Protein AF-A0A6N3A6B1-F1 (afdb_monomer)

Secondary structure (DSSP, 8-state):
------TTGGGTT---TT--TTPPP-PPPHHHHHHHT--TTS-EEEEEETTEEEEEE---------HHHHHHHHHTT--HHHHHHHHHHHT-S---

Mean predicted aligned error: 14.99 Å

Radius of gyration: 21.08 Å; Cα contacts (8 Å, |Δi|>4): 59; chains: 1; bounding box: 31×36×73 Å

Foldseek 3Di:
DDPDPDPVVVVPPPPPPDDDVPDDDDDDDPVVCVVLVHDPPFDWDWDDDPNDIDIDGDPPQPFDDPVVVVVVCVVVVHHVVNVVVVCVVVVVGDGD

Nearest PDB structures (foldseek):
  1mvf-assembly2_D  TM=6.697E-01  e=2.156E-01  Escherichia coli
  1ub4-assembly1_C-2  TM=5.886E-01  e=1.555E-01  Escherichia coli
  1yfb-assembly1_A  TM=5.785E-01  e=2.156E-01  Bacillus subtilis
  2mru-assembly1_B  TM=6.377E-01  e=3.881E-01  Escherichia coli K-12
  2mrn-assembly1_B  TM=4.656E-01  e=3.405E-01  Escherichia coli K-12

Organism: NCBI:txid154046

Structure (mmCIF, N/CA/C/O backbone):
data_AF-A0A6N3A6B1-F1
#
_entry.id   AF-A0A6N3A6B1-F1
#
loop_
_atom_site.group_PDB
_atom_site.id
_atom_site.type_symbol
_atom_site.label_atom_id
_atom_site.label_alt_id
_atom_site.label_comp_id
_atom_site.label_asym_id
_atom_site.label_entity_id
_atom_site.label_seq_id
_atom_site.pdbx_PDB_ins_code
_atom_site.Cartn_x
_atom_site.Cartn_y
_atom_site.Cartn_z
_atom_site.occupancy
_atom_site.B_iso_or_equiv
_atom_site.auth_seq_id
_atom_site.auth_comp_id
_atom_site.auth_asym_id
_atom_site.auth_atom_id
_atom_site.pdbx_PDB_model_num
ATOM 1 N N . MET A 1 1 ? -4.708 -23.321 49.350 1.00 39.12 1 MET A N 1
ATOM 2 C CA . MET A 1 1 ? -3.896 -22.188 48.863 1.00 39.12 1 MET A CA 1
ATOM 3 C C . MET A 1 1 ? -4.454 -21.792 47.505 1.00 39.12 1 MET A C 1
ATOM 5 O O . MET A 1 1 ? -4.176 -22.476 46.535 1.00 39.12 1 MET A O 1
ATOM 9 N N . ASN A 1 2 ? -5.331 -20.785 47.455 1.00 41.78 2 ASN A N 1
ATOM 10 C CA . ASN A 1 2 ? -5.876 -20.269 46.195 1.00 41.78 2 ASN A CA 1
ATOM 11 C C . ASN A 1 2 ? -5.004 -19.093 45.750 1.00 41.78 2 ASN A C 1
ATOM 13 O O . ASN A 1 2 ? -5.227 -17.963 46.180 1.00 41.78 2 ASN A O 1
ATOM 17 N N . GLY A 1 3 ? -3.988 -19.385 44.937 1.00 48.88 3 GLY A N 1
ATOM 18 C CA . GLY A 1 3 ? -3.233 -18.374 44.204 1.00 48.88 3 GLY A CA 1
ATOM 19 C C . GLY A 1 3 ? -4.078 -17.910 43.028 1.00 48.88 3 GLY A C 1
ATOM 20 O O . GLY A 1 3 ? -4.204 -18.608 42.027 1.00 48.88 3 GLY A O 1
ATOM 21 N N . LYS A 1 4 ? -4.745 -16.775 43.200 1.00 51.78 4 LYS A N 1
ATOM 22 C CA . LYS A 1 4 ? -5.475 -16.090 42.138 1.00 51.78 4 LYS A CA 1
ATOM 23 C C . LYS A 1 4 ? -4.405 -15.524 41.197 1.00 51.78 4 LYS A C 1
ATOM 25 O O . LYS A 1 4 ? -3.678 -14.643 41.627 1.00 51.78 4 LYS A O 1
ATOM 30 N N . MET A 1 5 ? -4.26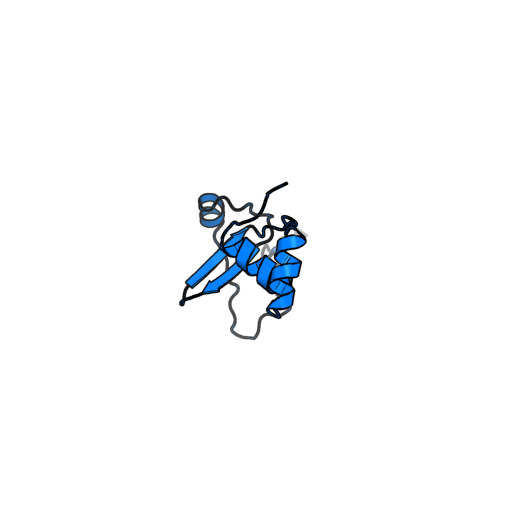0 -16.073 39.989 1.00 60.97 5 MET A N 1
ATOM 31 C CA . MET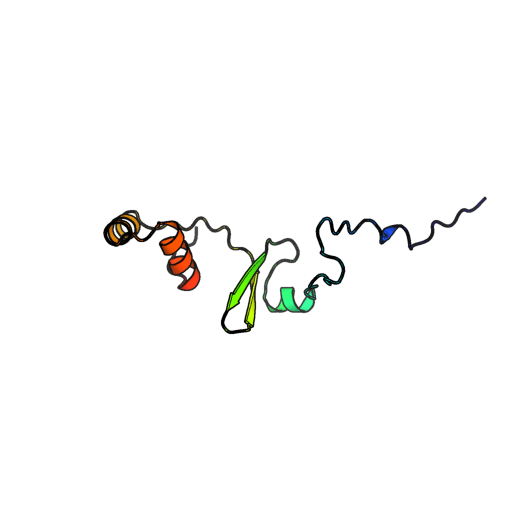 A 1 5 ? -3.385 -15.477 38.970 1.00 60.97 5 MET A CA 1
ATOM 32 C C . MET A 1 5 ? -3.895 -14.076 38.643 1.00 60.97 5 MET A C 1
ATOM 34 O O . MET A 1 5 ? -5.086 -13.884 38.356 1.00 60.97 5 MET A O 1
ATOM 38 N N . ASP A 1 6 ? -2.993 -13.110 38.737 1.00 56.34 6 ASP A N 1
ATOM 39 C CA . ASP A 1 6 ? -3.245 -11.717 38.437 1.00 56.34 6 ASP A CA 1
ATOM 40 C C . ASP A 1 6 ? -3.469 -11.561 36.929 1.00 56.34 6 ASP A C 1
ATOM 42 O O . ASP A 1 6 ? -2.676 -11.985 36.095 1.00 56.34 6 ASP A O 1
ATOM 46 N N . LYS A 1 7 ? -4.571 -10.907 36.548 1.00 57.81 7 LYS A N 1
ATOM 47 C CA . LYS A 1 7 ? -4.932 -10.654 35.138 1.00 57.81 7 LYS A CA 1
ATOM 48 C C . LYS A 1 7 ? -3.935 -9.749 34.396 1.00 57.81 7 LYS A C 1
ATOM 50 O O . LYS A 1 7 ? -4.156 -9.441 33.228 1.00 57.81 7 LYS A O 1
ATOM 55 N N . ASN A 1 8 ? -2.883 -9.299 35.073 1.00 52.72 8 ASN A N 1
ATOM 56 C CA . ASN A 1 8 ? -1.854 -8.444 34.506 1.00 52.72 8 ASN A CA 1
ATOM 57 C C . ASN A 1 8 ? -0.843 -9.232 33.652 1.00 52.72 8 ASN A C 1
ATOM 59 O O . ASN A 1 8 ? -0.285 -8.666 32.723 1.00 52.72 8 ASN A O 1
ATOM 63 N N . GLU A 1 9 ? -0.693 -10.540 33.888 1.00 49.19 9 GLU A N 1
ATOM 64 C CA . GLU A 1 9 ? 0.291 -11.393 33.195 1.00 49.19 9 GLU A CA 1
ATOM 65 C C . GLU A 1 9 ? -0.155 -11.807 31.775 1.00 49.19 9 GLU A C 1
ATOM 67 O O . GLU A 1 9 ? 0.658 -12.197 30.943 1.00 49.19 9 GLU A O 1
ATOM 72 N N . LEU A 1 10 ? -1.447 -11.665 31.438 1.00 48.88 10 LEU A N 1
ATOM 73 C CA . LEU A 1 10 ? -1.956 -11.880 30.069 1.00 48.88 10 LEU A CA 1
ATOM 74 C C . LEU A 1 10 ? -1.623 -10.724 29.114 1.00 48.88 10 LEU A C 1
ATOM 76 O O . LEU A 1 10 ? -1.803 -10.849 27.905 1.00 48.88 10 LEU A O 1
ATOM 80 N N . ARG A 1 11 ? -1.164 -9.586 29.644 1.00 49.91 11 ARG A N 1
ATOM 81 C CA . ARG A 1 11 ? -0.896 -8.375 28.862 1.00 49.91 11 ARG A CA 1
ATOM 82 C C . ARG A 1 11 ? 0.554 -8.287 28.376 1.00 49.91 11 ARG A C 1
ATOM 84 O O . ARG A 1 11 ? 0.871 -7.417 27.575 1.00 49.91 11 ARG A O 1
ATOM 91 N N . GLU A 1 12 ? 1.403 -9.214 28.813 1.00 47.38 12 GLU A N 1
ATOM 92 C CA . GLU A 1 12 ? 2.846 -9.230 28.540 1.00 47.38 12 GLU A CA 1
ATOM 93 C C . GLU A 1 12 ? 3.236 -10.150 27.366 1.00 47.38 12 GLU A C 1
ATOM 95 O O . GLU A 1 12 ? 4.413 -10.402 27.135 1.00 47.38 12 GLU A O 1
ATOM 100 N N . MET A 1 13 ? 2.260 -10.626 26.580 1.00 44.16 13 MET A N 1
ATOM 101 C CA . MET A 1 13 ? 2.501 -11.372 25.331 1.00 44.16 13 MET A CA 1
ATOM 102 C C . MET A 1 13 ? 2.345 -10.517 24.062 1.00 44.16 13 MET A C 1
ATOM 104 O O . MET A 1 13 ? 2.300 -11.051 22.958 1.00 44.16 13 MET A O 1
ATOM 108 N N . GLN A 1 14 ? 2.275 -9.188 24.185 1.00 46.97 14 GLN A N 1
ATOM 109 C CA . GLN A 1 14 ? 2.424 -8.280 23.043 1.00 46.97 14 GLN A CA 1
ATOM 110 C C . GLN A 1 14 ? 3.902 -7.914 22.908 1.00 46.97 14 GLN A C 1
ATOM 112 O O . GLN A 1 14 ? 4.333 -6.836 23.307 1.00 46.97 14 GLN A O 1
ATOM 117 N N . THR A 1 15 ? 4.706 -8.853 22.413 1.00 43.06 15 THR A N 1
ATOM 118 C CA . THR A 1 15 ? 6.120 -8.611 22.127 1.00 43.06 15 THR A CA 1
ATOM 119 C C . THR A 1 15 ? 6.218 -7.651 20.942 1.00 43.06 15 THR A C 1
ATOM 121 O O . THR A 1 15 ? 6.188 -8.056 19.785 1.00 43.06 15 THR A O 1
ATOM 124 N N . THR A 1 16 ? 6.312 -6.355 21.227 1.00 55.31 16 THR A N 1
ATOM 125 C CA . THR A 1 16 ? 6.756 -5.344 20.266 1.00 55.31 16 THR A CA 1
ATOM 126 C C . THR A 1 16 ? 8.277 -5.410 20.160 1.00 55.31 16 THR A C 1
ATOM 128 O O . THR A 1 16 ? 8.989 -4.562 20.698 1.00 55.31 16 THR A O 1
ATOM 131 N N . ASP A 1 17 ? 8.787 -6.464 19.527 1.00 50.94 17 ASP A N 1
ATOM 132 C CA . ASP A 1 17 ? 10.207 -6.588 19.200 1.00 50.94 17 ASP A CA 1
ATOM 133 C C . ASP A 1 17 ? 10.520 -5.590 18.068 1.00 50.94 17 ASP A C 1
ATOM 135 O O . ASP A 1 17 ? 10.244 -5.857 16.901 1.00 50.94 17 ASP A O 1
ATOM 139 N N . GLY A 1 18 ? 10.980 -4.381 18.421 1.00 53.88 18 GLY A N 1
ATOM 140 C CA . GLY A 1 18 ? 11.496 -3.401 17.451 1.00 53.88 18 GLY A CA 1
ATOM 141 C C . GLY A 1 18 ? 10.936 -1.972 17.479 1.00 53.88 18 GLY A C 1
ATOM 142 O O . GLY A 1 18 ? 11.304 -1.193 16.605 1.00 53.88 18 GLY A O 1
ATOM 143 N N . LEU A 1 19 ? 10.086 -1.590 18.439 1.00 55.94 19 LEU A N 1
ATOM 144 C CA . LEU A 1 19 ? 9.674 -0.184 18.599 1.00 55.94 19 LEU A CA 1
ATOM 145 C C . LEU A 1 19 ? 10.799 0.623 19.274 1.00 55.94 19 LEU A C 1
ATOM 147 O O . LEU A 1 19 ? 11.284 0.233 20.339 1.00 55.94 19 LEU A O 1
ATOM 151 N N . LEU A 1 20 ? 11.237 1.728 18.657 1.00 56.66 20 LEU A N 1
ATOM 152 C CA . LEU A 1 20 ? 12.234 2.628 19.244 1.00 56.66 20 LEU A CA 1
ATOM 153 C C . LEU A 1 20 ? 11.652 3.243 20.527 1.00 56.66 20 LEU A C 1
ATOM 155 O O . LEU A 1 20 ? 10.449 3.502 20.608 1.00 56.66 20 LEU A O 1
ATOM 159 N N . GLU A 1 21 ? 12.489 3.496 21.540 1.00 55.06 21 GLU A N 1
ATOM 160 C CA . GLU A 1 21 ? 12.023 4.136 22.776 1.00 55.06 21 GLU A CA 1
ATOM 161 C C . GLU A 1 21 ? 11.301 5.460 22.466 1.00 55.06 21 GLU A C 1
ATOM 163 O O . GLU A 1 21 ? 11.898 6.412 21.964 1.00 55.06 21 GLU A O 1
ATOM 168 N N . GLY A 1 22 ? 10.001 5.508 22.774 1.00 64.12 22 GLY A N 1
ATOM 169 C CA . GLY A 1 22 ? 9.136 6.668 22.539 1.00 64.12 22 GLY A CA 1
ATOM 170 C C . GLY A 1 22 ? 8.175 6.538 21.354 1.00 64.12 22 GLY A C 1
ATOM 171 O O . GLY A 1 22 ? 7.314 7.403 21.184 1.00 64.12 22 GLY A O 1
ATOM 172 N N . GLU A 1 23 ? 8.257 5.471 20.563 1.00 69.06 23 GLU A N 1
ATOM 173 C CA . GLU A 1 23 ? 7.269 5.186 19.526 1.00 69.06 23 GLU A CA 1
ATOM 174 C C . GLU A 1 23 ? 6.043 4.481 20.122 1.00 69.06 23 GLU A C 1
ATOM 176 O O . GLU A 1 23 ? 6.152 3.538 20.906 1.00 69.06 23 GLU A O 1
ATOM 181 N N . SER A 1 24 ? 4.850 4.956 19.755 1.00 73.06 24 SER A N 1
ATOM 182 C CA . SER A 1 24 ? 3.589 4.315 20.135 1.00 73.06 24 SER A CA 1
ATOM 183 C C . SER A 1 24 ? 3.042 3.529 18.943 1.00 73.06 24 SER A C 1
ATOM 185 O O . SER A 1 24 ? 3.000 4.071 17.835 1.00 73.06 24 SER A O 1
ATOM 187 N N . PRO A 1 25 ? 2.629 2.263 19.131 1.00 75.69 25 PRO A N 1
ATOM 188 C CA . PRO A 1 25 ? 2.059 1.477 18.047 1.00 75.69 25 PRO A CA 1
ATOM 189 C C . PRO A 1 25 ? 0.773 2.139 17.540 1.00 75.69 25 PRO A C 1
ATOM 191 O O . PRO A 1 25 ? -0.132 2.450 18.320 1.00 75.69 25 PRO A O 1
ATOM 194 N N . LEU A 1 26 ? 0.674 2.332 16.223 1.00 80.44 26 LEU A N 1
ATOM 195 C CA . LEU A 1 26 ? -0.550 2.812 15.588 1.00 80.44 26 LEU A CA 1
ATOM 196 C C . LEU A 1 26 ? -1.589 1.687 15.617 1.00 80.44 26 LEU A C 1
ATOM 198 O O . LEU A 1 26 ? -1.485 0.714 14.877 1.00 80.44 26 LEU A O 1
ATOM 202 N N . SER A 1 27 ? -2.590 1.818 16.484 1.00 84.75 27 SER A N 1
ATOM 203 C CA . SER A 1 27 ? -3.704 0.869 16.562 1.00 84.75 27 SER A CA 1
ATOM 204 C C . SER A 1 27 ? -4.872 1.361 15.713 1.00 84.75 27 SER A C 1
ATOM 206 O O . SER A 1 27 ? -5.342 2.485 15.900 1.00 84.75 27 SER A O 1
ATOM 208 N N . ILE A 1 28 ? -5.355 0.522 14.796 1.00 86.81 28 ILE A N 1
ATOM 209 C CA . ILE A 1 28 ? -6.527 0.818 13.966 1.00 86.81 28 ILE A CA 1
ATOM 210 C C . ILE A 1 28 ? -7.753 0.183 14.637 1.00 86.81 28 ILE A C 1
ATOM 212 O O . ILE A 1 28 ? -7.733 -1.016 14.914 1.00 86.81 28 ILE A O 1
ATOM 216 N N . PRO A 1 29 ? -8.818 0.944 14.930 1.00 90.00 29 PRO A N 1
ATOM 217 C CA . PRO A 1 29 ? -10.018 0.385 15.538 1.00 90.00 29 PRO A CA 1
ATOM 218 C C . PRO A 1 29 ? -10.759 -0.541 14.564 1.00 90.00 29 PRO A C 1
ATOM 220 O O . PRO A 1 29 ? -10.962 -0.201 13.398 1.00 90.00 29 PRO A O 1
ATOM 223 N N . GLU A 1 30 ? -11.240 -1.677 15.075 1.00 89.00 30 GLU A N 1
ATOM 224 C CA . GLU A 1 30 ? -11.946 -2.711 14.300 1.00 89.00 30 GLU A CA 1
ATOM 225 C C . GLU A 1 30 ? -13.167 -2.165 13.548 1.00 89.00 30 GLU A C 1
ATOM 227 O O . GLU A 1 30 ? -13.483 -2.612 12.447 1.00 89.00 30 GLU A O 1
ATOM 232 N N . SER A 1 31 ? -13.846 -1.164 14.116 1.00 91.12 31 SER A N 1
ATOM 233 C CA . SER A 1 31 ? -14.970 -0.502 13.455 1.00 91.12 31 SER A CA 1
ATOM 234 C C . SER A 1 31 ? -14.553 0.172 12.148 1.00 91.12 31 SER A C 1
ATOM 236 O O . SER A 1 31 ? -15.265 0.030 11.161 1.00 91.12 31 SER A O 1
ATOM 238 N N . LEU A 1 32 ? -13.384 0.829 12.111 1.00 90.88 32 LEU A N 1
ATOM 239 C CA . LEU A 1 32 ? -12.880 1.474 10.895 1.00 90.88 32 LEU A CA 1
ATOM 240 C C . LEU A 1 32 ? -12.447 0.449 9.849 1.00 90.88 32 LEU A C 1
ATOM 242 O O . LEU A 1 32 ? -12.714 0.657 8.670 1.00 90.88 32 LEU A O 1
ATOM 246 N N . LEU A 1 33 ? -11.829 -0.662 10.267 1.00 90.06 33 LEU A N 1
ATOM 247 C CA . LEU A 1 33 ? -11.503 -1.765 9.354 1.00 90.06 33 LEU A CA 1
ATOM 248 C C . LEU A 1 33 ? -12.776 -2.328 8.714 1.00 90.06 33 LEU A C 1
ATOM 250 O O . LEU A 1 33 ? -12.870 -2.426 7.493 1.00 90.06 33 LEU A O 1
ATOM 254 N N . LYS A 1 34 ? -13.805 -2.585 9.528 1.00 88.88 34 LYS A N 1
ATOM 255 C CA . LYS A 1 34 ? -15.099 -3.086 9.057 1.00 88.88 34 LYS A CA 1
ATOM 256 C C . LYS A 1 34 ? -15.816 -2.104 8.130 1.00 88.88 34 LYS A C 1
ATOM 258 O O . LYS A 1 34 ? -16.390 -2.528 7.132 1.00 88.88 34 LYS A O 1
ATOM 263 N N . GLU A 1 35 ? -15.800 -0.811 8.447 1.00 90.50 35 GLU A N 1
ATOM 264 C CA . GLU A 1 35 ? -16.357 0.237 7.580 1.00 90.50 35 GLU A CA 1
ATOM 265 C C . GLU A 1 35 ? -15.596 0.350 6.252 1.00 90.50 35 GLU A C 1
ATOM 267 O O . GLU A 1 35 ? -16.210 0.604 5.217 1.00 90.50 35 GLU A O 1
ATOM 272 N N . ALA A 1 36 ? -14.282 0.109 6.266 1.00 86.62 36 ALA A N 1
ATOM 273 C CA . ALA A 1 36 ? -13.445 0.041 5.072 1.00 86.62 36 ALA A CA 1
ATOM 274 C C . ALA A 1 36 ? -13.570 -1.293 4.308 1.00 86.62 36 ALA A C 1
ATOM 276 O O . ALA A 1 36 ? -13.070 -1.395 3.189 1.00 86.62 36 ALA A O 1
ATOM 277 N N . GLY A 1 37 ? -14.243 -2.296 4.883 1.00 87.00 37 GLY A N 1
ATOM 278 C CA . GLY A 1 37 ? -14.373 -3.634 4.308 1.00 87.00 37 GLY A CA 1
ATOM 279 C C . GLY A 1 37 ? -13.077 -4.447 4.318 1.00 87.00 37 GLY A C 1
ATOM 280 O O . GLY A 1 37 ? -12.933 -5.321 3.473 1.00 87.00 37 GLY A O 1
ATOM 281 N N . ILE A 1 38 ? -12.153 -4.138 5.231 1.00 88.81 38 ILE A N 1
ATOM 282 C CA . ILE A 1 38 ? -10.879 -4.842 5.420 1.00 88.81 38 ILE A CA 1
ATOM 283 C C . ILE A 1 38 ? -11.086 -5.930 6.477 1.00 88.81 38 ILE A C 1
ATOM 285 O O . ILE A 1 38 ? -11.615 -5.640 7.557 1.00 88.81 38 ILE A O 1
ATOM 289 N N . ASP A 1 39 ? -10.686 -7.165 6.177 1.00 87.19 39 ASP A N 1
ATOM 290 C CA . ASP A 1 39 ? -10.755 -8.257 7.150 1.00 87.19 39 ASP A CA 1
ATOM 291 C C . ASP A 1 39 ? -9.744 -8.059 8.297 1.00 87.19 39 ASP A C 1
ATOM 293 O O . ASP A 1 39 ? -8.660 -7.509 8.106 1.00 87.19 39 ASP A O 1
ATOM 297 N N . ILE A 1 40 ? -10.099 -8.480 9.514 1.00 86.25 40 ILE A N 1
ATOM 298 C CA . ILE A 1 40 ? -9.250 -8.273 10.697 1.00 86.25 40 ILE A CA 1
ATOM 299 C C . ILE A 1 40 ? -7.979 -9.127 10.673 1.00 86.25 40 ILE A C 1
ATOM 301 O O . ILE A 1 40 ? -6.991 -8.772 11.316 1.00 86.25 40 ILE A O 1
ATOM 305 N N . GLU A 1 41 ? -8.013 -10.243 9.947 1.00 85.94 41 GLU A N 1
ATOM 306 C CA . GLU A 1 41 ? -6.883 -11.152 9.773 1.00 85.94 41 GLU A CA 1
ATOM 307 C C . GLU A 1 41 ? -6.139 -10.902 8.456 1.00 85.94 41 GLU A C 1
ATOM 309 O O . GLU A 1 41 ? -5.160 -11.592 8.175 1.00 85.94 41 GLU A O 1
ATOM 314 N N . ALA A 1 42 ? -6.581 -9.938 7.641 1.00 83.62 42 ALA A N 1
ATOM 315 C CA . ALA A 1 42 ? -5.911 -9.644 6.387 1.00 83.62 42 ALA A CA 1
ATOM 316 C C . ALA A 1 42 ? -4.598 -8.884 6.595 1.00 83.62 42 ALA A C 1
ATOM 318 O O . ALA A 1 42 ? -4.470 -8.007 7.455 1.00 83.62 42 ALA A O 1
ATOM 319 N N . ASP A 1 43 ? -3.631 -9.186 5.733 1.00 86.44 43 ASP A N 1
ATOM 320 C CA . ASP A 1 43 ? -2.436 -8.372 5.573 1.00 86.44 43 ASP A CA 1
ATOM 321 C C . ASP A 1 43 ? -2.818 -6.937 5.158 1.00 86.44 43 ASP A C 1
ATOM 323 O O . ASP A 1 43 ? -3.835 -6.708 4.498 1.00 86.44 43 ASP A O 1
ATOM 327 N N . LEU A 1 44 ? -2.007 -5.946 5.543 1.00 87.44 44 LEU A N 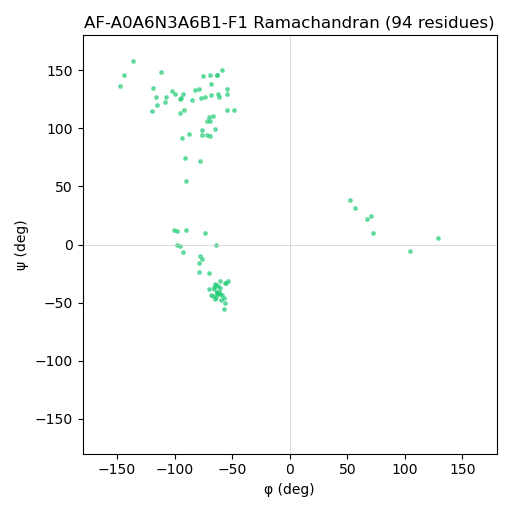1
ATOM 328 C CA . LEU A 1 44 ? -2.275 -4.525 5.291 1.00 87.44 44 LEU A CA 1
ATOM 329 C C . LEU A 1 44 ? -1.180 -3.892 4.424 1.00 87.44 44 LEU A C 1
ATOM 331 O O . LEU A 1 44 ? 0.009 -4.035 4.704 1.00 87.44 44 LEU A O 1
ATOM 335 N N . ASP A 1 45 ? -1.585 -3.118 3.417 1.00 85.50 45 ASP A N 1
ATOM 336 C CA . ASP A 1 45 ? -0.711 -2.221 2.656 1.00 85.50 45 ASP A CA 1
ATOM 337 C C . ASP A 1 45 ? -0.869 -0.785 3.179 1.00 85.50 45 ASP A C 1
ATOM 339 O O . ASP A 1 45 ? -1.986 -0.279 3.334 1.00 85.50 45 ASP A O 1
ATOM 343 N N . VAL A 1 46 ? 0.256 -0.127 3.475 1.00 86.94 46 VAL A N 1
ATOM 344 C CA . VAL A 1 46 ? 0.286 1.223 4.056 1.00 86.94 46 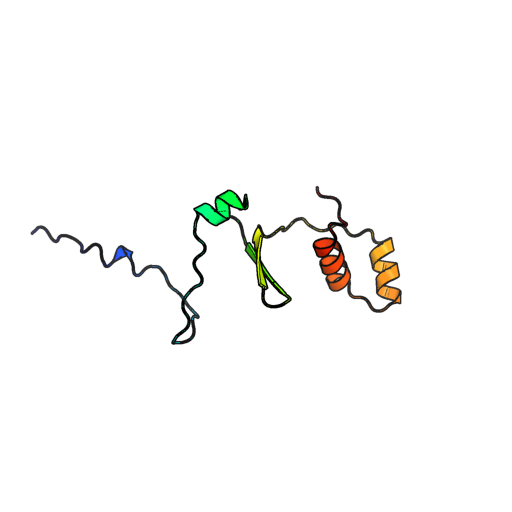VAL A CA 1
ATOM 345 C C . VAL A 1 46 ? 1.015 2.174 3.117 1.00 86.94 46 VAL A C 1
ATOM 347 O O . VAL A 1 46 ? 2.224 2.070 2.906 1.00 86.94 46 VAL A O 1
ATOM 350 N N . VAL A 1 47 ? 0.286 3.157 2.589 1.00 85.06 47 VAL A N 1
ATOM 351 C CA . VAL A 1 47 ? 0.815 4.143 1.642 1.00 85.06 47 VAL A CA 1
ATOM 352 C C . VAL A 1 47 ? 0.790 5.541 2.248 1.00 85.06 47 VAL A C 1
ATOM 354 O O . VAL A 1 47 ? -0.267 6.098 2.543 1.00 85.06 47 VAL A O 1
ATOM 357 N N . CYS A 1 48 ? 1.967 6.156 2.352 1.00 89.25 48 CYS A N 1
ATOM 358 C CA . CYS A 1 48 ? 2.125 7.545 2.777 1.00 89.25 48 CYS A CA 1
ATOM 359 C C . CYS A 1 48 ? 2.211 8.461 1.551 1.00 89.25 48 CYS A C 1
ATOM 361 O O . CYS A 1 48 ? 3.179 8.409 0.788 1.00 89.25 48 CYS A O 1
ATOM 363 N N . LYS A 1 49 ? 1.215 9.327 1.344 1.00 86.50 49 LYS A N 1
ATOM 364 C CA . LYS A 1 49 ? 1.185 10.252 0.204 1.00 86.50 49 LYS A CA 1
ATOM 365 C C . LYS A 1 49 ? 0.506 11.568 0.556 1.00 86.50 49 LYS A C 1
ATOM 367 O O . LYS A 1 49 ? -0.562 11.576 1.154 1.00 86.50 49 LYS A O 1
ATOM 372 N N . ASN A 1 50 ? 1.090 12.689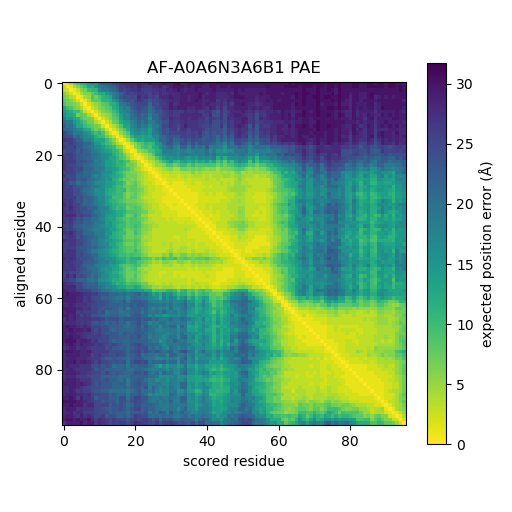 0.124 1.00 90.19 50 ASN A N 1
ATOM 373 C CA . ASN A 1 50 ? 0.517 14.036 0.278 1.00 90.19 50 ASN A CA 1
ATOM 374 C C . ASN A 1 50 ? 0.110 14.381 1.728 1.00 90.19 50 ASN A C 1
ATOM 376 O O . ASN A 1 50 ? -0.929 14.995 1.947 1.00 90.19 50 ASN A O 1
ATOM 380 N N . GLY A 1 51 ? 0.897 13.948 2.720 1.00 90.31 51 GLY A N 1
ATOM 381 C CA . GLY A 1 51 ? 0.572 14.152 4.138 1.00 90.31 51 GLY A CA 1
ATOM 382 C C . GLY A 1 51 ? -0.585 13.290 4.658 1.00 90.31 51 GLY A C 1
ATOM 383 O O . GLY A 1 51 ? -1.049 13.511 5.770 1.00 90.31 51 GLY A O 1
ATOM 384 N N . SER A 1 52 ? -1.044 12.314 3.872 1.00 90.25 52 SER A N 1
ATOM 385 C CA . SER A 1 52 ? -2.038 11.319 4.270 1.00 90.25 52 SER A CA 1
ATOM 386 C C . SER A 1 52 ? -1.414 9.929 4.354 1.00 90.25 52 SER A C 1
ATOM 388 O O . SER A 1 52 ? -0.494 9.608 3.596 1.00 90.25 52 SER A O 1
ATOM 390 N N . ILE A 1 53 ? -1.934 9.115 5.267 1.00 89.31 53 ILE A N 1
ATOM 391 C CA . ILE A 1 53 ? -1.642 7.686 5.362 1.00 89.31 53 ILE A CA 1
ATOM 392 C C . ILE A 1 53 ? -2.905 6.963 4.902 1.00 89.31 53 ILE A C 1
ATOM 394 O O . ILE A 1 53 ? -3.984 7.200 5.441 1.00 89.31 53 ILE A O 1
ATOM 398 N N . THR A 1 54 ? -2.778 6.128 3.877 1.00 88.19 54 THR A N 1
ATOM 399 C CA . THR A 1 54 ? -3.853 5.269 3.375 1.00 88.19 54 THR A CA 1
ATOM 400 C C . THR A 1 54 ? -3.534 3.836 3.762 1.00 88.19 54 THR A C 1
ATOM 402 O O . THR A 1 54 ? -2.431 3.371 3.486 1.00 88.19 54 THR A O 1
ATOM 405 N N . ILE A 1 55 ? -4.484 3.168 4.411 1.00 88.94 55 ILE A N 1
ATOM 406 C CA . ILE A 1 55 ? -4.364 1.774 4.840 1.00 88.94 55 ILE A CA 1
ATOM 407 C C . ILE A 1 55 ? -5.416 0.983 4.074 1.00 88.94 55 ILE A C 1
ATOM 409 O O . ILE A 1 55 ? -6.590 1.357 4.076 1.00 88.94 55 ILE A O 1
ATOM 413 N N . THR A 1 56 ? -4.992 -0.077 3.403 1.00 87.69 56 THR A N 1
ATOM 414 C CA . THR A 1 56 ? -5.863 -0.956 2.619 1.00 87.69 56 THR A CA 1
ATOM 415 C C . THR A 1 56 ? -5.509 -2.407 2.879 1.00 87.69 56 THR A C 1
ATOM 417 O O . THR A 1 56 ? -4.380 -2.700 3.261 1.00 87.69 56 THR A O 1
ATOM 420 N N . GLU A 1 57 ? -6.450 -3.311 2.620 1.00 86.19 57 GLU A N 1
ATOM 421 C CA . GLU A 1 57 ? -6.144 -4.739 2.549 1.00 86.19 57 GLU A CA 1
ATOM 422 C C . GLU A 1 57 ? -5.011 -4.976 1.537 1.00 86.19 57 GLU A C 1
ATOM 424 O O . GLU A 1 57 ? -5.044 -4.449 0.416 1.00 86.19 57 GLU A O 1
ATOM 429 N N . ALA A 1 58 ? -3.980 -5.712 1.943 1.00 81.12 58 ALA A N 1
ATOM 430 C CA . ALA A 1 58 ? -2.867 -6.058 1.085 1.00 81.12 58 ALA A CA 1
ATOM 431 C C . ALA A 1 58 ? -3.382 -6.987 -0.009 1.00 81.12 58 ALA A C 1
ATOM 433 O O . ALA A 1 58 ? -3.765 -8.131 0.215 1.00 81.12 58 ALA A O 1
ATOM 434 N N . ASN A 1 59 ? -3.414 -6.464 -1.229 1.00 68.19 59 ASN A N 1
ATOM 435 C CA . ASN A 1 59 ? -3.803 -7.260 -2.372 1.00 68.19 59 ASN A CA 1
ATOM 436 C C . ASN A 1 59 ? -2.566 -7.968 -2.942 1.00 68.19 59 ASN A C 1
ATOM 438 O O . ASN A 1 59 ? -1.835 -7.412 -3.773 1.00 68.19 59 ASN A O 1
ATOM 442 N N . ASP A 1 60 ? -2.363 -9.214 -2.519 1.00 59.09 60 ASP A N 1
ATOM 443 C CA . ASP A 1 60 ? -1.407 -10.156 -3.110 1.00 59.09 60 ASP A CA 1
ATOM 444 C C . ASP A 1 60 ? -1.861 -10.704 -4.467 1.00 59.09 60 ASP A C 1
ATOM 446 O O . ASP A 1 60 ? -1.222 -11.611 -5.001 1.00 59.09 60 ASP A O 1
ATOM 450 N N . ALA A 1 61 ? -2.927 -10.156 -5.074 1.00 57.06 61 ALA A N 1
ATOM 451 C CA . ALA A 1 61 ? -3.278 -10.497 -6.445 1.00 57.06 61 ALA A CA 1
ATOM 452 C C . ALA A 1 61 ? -2.028 -10.395 -7.324 1.00 57.06 61 ALA A C 1
ATOM 454 O O . ALA A 1 61 ? -1.416 -9.330 -7.487 1.00 57.06 61 ALA A O 1
ATOM 455 N N . GLU A 1 62 ? -1.632 -11.548 -7.854 1.00 59.19 62 GLU A N 1
ATOM 456 C CA . GLU A 1 62 ? -0.483 -11.697 -8.719 1.00 59.19 62 GLU A CA 1
ATOM 457 C C . GLU A 1 62 ? -0.785 -10.905 -9.992 1.00 59.19 62 GLU A C 1
ATOM 459 O O . GLU A 1 62 ? -1.571 -11.320 -10.844 1.00 59.19 62 GLU A O 1
ATOM 464 N N . ILE A 1 63 ? -0.239 -9.692 -10.086 1.00 67.38 63 ILE A N 1
ATOM 465 C CA . ILE A 1 63 ? -0.564 -8.798 -11.195 1.00 67.38 63 ILE A CA 1
ATOM 466 C C . ILE A 1 63 ? 0.039 -9.362 -12.463 1.00 67.38 63 ILE A C 1
ATOM 468 O O . ILE A 1 63 ? 1.249 -9.273 -12.702 1.00 67.38 63 ILE A O 1
ATOM 472 N N . LEU A 1 64 ? -0.841 -9.911 -13.291 1.00 68.94 64 LEU A N 1
ATOM 473 C CA . LEU A 1 64 ? -0.517 -10.376 -14.622 1.00 68.94 64 LEU A CA 1
ATOM 474 C C . LEU A 1 64 ? -0.394 -9.164 -15.540 1.00 68.94 64 LEU A C 1
ATOM 476 O O . LEU A 1 64 ? -1.369 -8.671 -16.099 1.00 68.94 64 LEU A O 1
ATOM 480 N N . ILE A 1 65 ? 0.835 -8.676 -15.695 1.00 78.00 65 ILE A N 1
ATOM 481 C CA . ILE A 1 65 ? 1.146 -7.672 -16.709 1.00 78.00 65 ILE A CA 1
ATOM 482 C C . ILE A 1 65 ? 1.416 -8.404 -18.026 1.00 78.00 65 ILE A C 1
ATOM 484 O O . ILE A 1 65 ? 2.323 -9.246 -18.076 1.00 78.00 65 ILE A O 1
ATOM 488 N N . PRO A 1 66 ? 0.698 -8.083 -19.117 1.00 84.25 66 PRO A N 1
ATOM 489 C CA . PRO A 1 66 ? 1.003 -8.635 -20.427 1.00 84.25 66 PRO A CA 1
ATOM 490 C C . PRO A 1 66 ? 2.464 -8.372 -20.805 1.00 84.25 66 PRO A C 1
ATOM 492 O O . PRO A 1 66 ? 2.950 -7.243 -20.703 1.00 84.25 66 PRO A O 1
ATOM 495 N N . LYS A 1 67 ? 3.164 -9.397 -21.311 1.00 83.88 67 LYS A N 1
ATOM 496 C CA . LYS A 1 67 ? 4.581 -9.283 -21.713 1.00 83.88 67 LYS A CA 1
ATOM 497 C C . LYS A 1 67 ? 4.836 -8.135 -22.694 1.00 83.88 67 LYS A C 1
ATOM 499 O O . LYS A 1 67 ? 5.895 -7.528 -22.644 1.00 83.88 67 LYS A O 1
ATOM 504 N N . ALA A 1 68 ? 3.862 -7.814 -23.548 1.00 86.88 68 ALA A N 1
ATOM 505 C CA . ALA A 1 68 ? 3.949 -6.682 -24.468 1.00 86.88 68 ALA A CA 1
ATOM 506 C C . ALA A 1 68 ? 4.153 -5.343 -23.735 1.00 86.88 68 ALA A C 1
ATOM 508 O O . ALA A 1 68 ? 5.011 -4.562 -24.131 1.00 86.88 68 ALA A O 1
ATOM 509 N N . ILE A 1 69 ? 3.425 -5.110 -22.635 1.00 87.56 69 ILE A N 1
ATOM 510 C CA . ILE A 1 69 ? 3.552 -3.895 -21.818 1.00 87.56 69 ILE A CA 1
ATOM 511 C C . ILE A 1 69 ? 4.908 -3.866 -21.112 1.00 87.56 69 ILE A C 1
ATOM 513 O O . ILE A 1 69 ? 5.577 -2.839 -21.121 1.00 87.56 69 ILE A O 1
ATOM 517 N N . LEU A 1 70 ? 5.348 -4.999 -20.554 1.00 86.69 70 LEU A N 1
ATOM 518 C CA . LEU A 1 70 ? 6.669 -5.095 -19.926 1.00 86.69 70 LEU A CA 1
ATOM 519 C C . LEU A 1 70 ? 7.803 -4.812 -20.916 1.00 86.69 70 LEU A C 1
ATOM 521 O O . LEU A 1 70 ? 8.729 -4.087 -20.570 1.00 86.69 70 LEU A O 1
ATOM 525 N N . ASN A 1 71 ? 7.717 -5.341 -22.139 1.00 89.12 71 ASN A N 1
ATOM 526 C CA . ASN A 1 71 ? 8.717 -5.113 -23.181 1.00 89.12 71 ASN A CA 1
ATOM 527 C C . ASN A 1 71 ? 8.762 -3.642 -23.609 1.00 89.12 71 ASN A C 1
ATOM 529 O O . ASN A 1 71 ? 9.842 -3.063 -23.632 1.00 89.12 71 ASN A O 1
ATOM 533 N N . LEU A 1 72 ? 7.599 -3.026 -23.855 1.00 91.75 72 LEU A N 1
ATOM 534 C CA . LEU A 1 72 ? 7.497 -1.592 -24.150 1.00 91.75 72 LEU A CA 1
ATOM 535 C C . LEU A 1 72 ? 8.132 -0.761 -23.031 1.00 91.75 7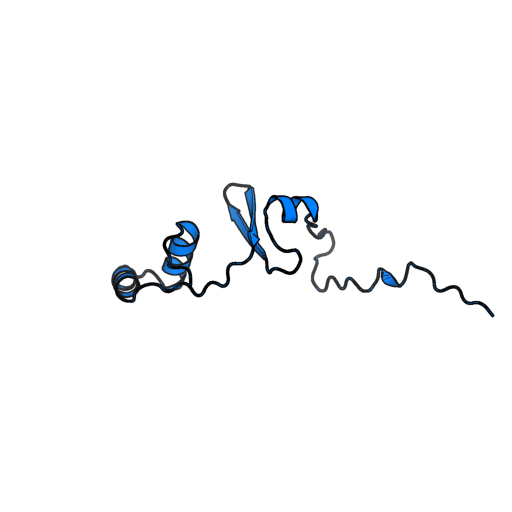2 LEU A C 1
ATOM 537 O O . LEU A 1 72 ? 8.979 0.085 -23.282 1.00 91.75 72 LEU A O 1
ATOM 541 N N . CYS A 1 73 ? 7.769 -1.026 -21.776 1.00 90.06 73 CYS A N 1
ATOM 542 C CA . CYS A 1 73 ? 8.328 -0.332 -20.620 1.00 90.06 73 CYS A CA 1
ATOM 543 C C . CYS A 1 73 ? 9.845 -0.546 -20.472 1.00 90.06 73 CYS A C 1
ATOM 545 O O . CYS A 1 73 ? 10.557 0.392 -20.106 1.00 90.06 73 CYS A O 1
ATOM 547 N N . ALA A 1 74 ? 10.353 -1.736 -20.797 1.00 89.88 74 ALA A N 1
ATOM 548 C CA . ALA A 1 74 ? 11.779 -2.038 -20.757 1.00 89.88 74 ALA A CA 1
ATOM 549 C C . ALA A 1 74 ? 12.586 -1.207 -21.769 1.00 89.88 74 ALA A C 1
ATOM 551 O O . ALA A 1 74 ? 13.686 -0.770 -21.432 1.00 89.88 74 ALA A O 1
ATOM 552 N N . GLU A 1 75 ? 12.037 -0.906 -22.953 1.00 93.56 75 GLU A N 1
ATOM 553 C CA . GLU A 1 75 ? 12.673 -0.000 -23.929 1.00 93.56 75 GLU A CA 1
ATOM 554 C C . GLU A 1 75 ? 12.880 1.412 -23.357 1.00 93.56 75 GLU A C 1
ATOM 556 O O . GLU A 1 75 ? 13.875 2.071 -23.652 1.00 93.56 75 GLU A O 1
ATOM 561 N N . PHE A 1 76 ? 11.996 1.850 -22.456 1.00 90.81 76 PHE A N 1
ATOM 562 C CA . PHE A 1 76 ? 12.111 3.121 -21.734 1.00 90.81 76 PHE A CA 1
ATOM 563 C C . PHE A 1 76 ? 12.885 3.012 -20.408 1.00 90.81 76 PHE A C 1
ATOM 565 O O . PHE A 1 76 ? 12.848 3.938 -19.598 1.00 90.81 76 PHE A O 1
ATOM 572 N N . SER A 1 77 ? 13.585 1.897 -20.154 1.00 89.38 77 SER A N 1
ATOM 573 C CA . SER A 1 77 ? 14.273 1.616 -18.879 1.00 89.38 77 SER A CA 1
ATOM 574 C C . SER A 1 77 ? 13.351 1.652 -17.647 1.00 89.38 77 SER A C 1
ATOM 576 O O . SER A 1 77 ? 13.770 1.997 -16.538 1.00 89.38 77 SER A O 1
ATOM 578 N N . ILE A 1 78 ? 12.077 1.290 -17.815 1.00 90.00 78 ILE A N 1
ATOM 579 C CA . ILE A 1 78 ? 11.113 1.172 -16.720 1.00 90.00 78 ILE A CA 1
ATOM 580 C C . ILE A 1 78 ? 11.127 -0.271 -16.212 1.00 90.00 78 ILE A C 1
ATOM 582 O O . ILE A 1 78 ? 10.744 -1.204 -16.916 1.00 90.00 78 ILE A O 1
ATOM 586 N N . SER A 1 79 ? 11.540 -0.450 -14.958 1.00 86.38 79 SER A N 1
ATOM 587 C CA . SER A 1 79 ? 11.572 -1.761 -14.309 1.00 86.38 79 SER A CA 1
ATOM 588 C C . SER A 1 79 ? 10.169 -2.369 -14.184 1.00 86.38 79 SER A C 1
ATOM 590 O O . SER A 1 79 ? 9.219 -1.638 -13.889 1.00 86.38 79 SER A O 1
ATOM 592 N N . PRO A 1 80 ? 10.026 -3.703 -14.288 1.00 82.44 80 PRO A N 1
ATOM 593 C CA . PRO A 1 80 ? 8.738 -4.386 -14.142 1.00 82.44 80 PRO A CA 1
ATOM 594 C C . PRO A 1 80 ? 8.038 -4.061 -12.815 1.00 82.44 80 PRO A C 1
ATOM 596 O O . PRO A 1 80 ? 6.818 -3.951 -12.783 1.00 82.44 80 PRO A O 1
ATOM 599 N N . GLU A 1 81 ? 8.788 -3.835 -11.733 1.00 80.56 81 GLU A N 1
ATOM 600 C CA . GLU A 1 81 ? 8.239 -3.393 -10.443 1.00 80.56 81 GLU A CA 1
ATOM 601 C C . GLU A 1 81 ? 7.563 -2.020 -10.511 1.00 80.56 81 GLU A C 1
ATOM 603 O O . GLU A 1 81 ? 6.479 -1.840 -9.961 1.00 80.56 81 GLU A O 1
ATOM 608 N N . LYS A 1 82 ? 8.143 -1.060 -11.244 1.00 84.19 82 LYS A N 1
ATOM 609 C CA . LYS A 1 82 ? 7.516 0.253 -11.455 1.00 84.19 82 LYS A CA 1
ATOM 610 C C . LYS A 1 82 ? 6.231 0.121 -12.264 1.00 84.19 82 LYS A C 1
ATOM 612 O O . LYS A 1 82 ? 5.250 0.789 -11.951 1.00 84.19 82 LYS A O 1
ATOM 617 N N . VAL A 1 83 ? 6.213 -0.765 -13.261 1.00 85.44 83 VAL A N 1
ATOM 618 C CA . VAL A 1 83 ? 4.998 -1.055 -14.035 1.00 85.44 83 VAL A CA 1
ATOM 619 C C . VAL A 1 83 ? 3.931 -1.683 -13.136 1.00 85.44 83 VAL A C 1
ATOM 621 O O . VAL A 1 83 ? 2.796 -1.220 -13.148 1.00 85.44 83 VAL A O 1
ATOM 624 N N . LYS A 1 84 ? 4.293 -2.660 -12.290 1.00 79.69 84 LYS A N 1
ATOM 625 C CA . LYS A 1 84 ? 3.3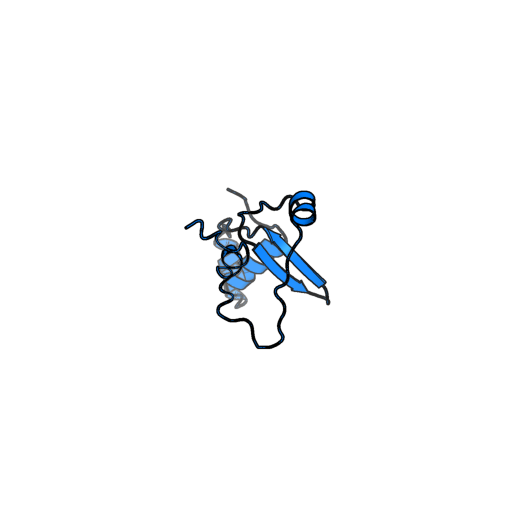86 -3.262 -11.293 1.00 79.69 84 LYS A CA 1
ATOM 626 C C . LYS A 1 84 ? 2.814 -2.219 -10.340 1.00 79.69 84 LYS A C 1
ATOM 628 O O . LYS A 1 84 ? 1.608 -2.208 -10.133 1.00 79.69 84 LYS A O 1
ATOM 633 N N . ALA A 1 85 ? 3.640 -1.320 -9.813 1.00 78.00 85 ALA A N 1
ATOM 634 C CA . ALA A 1 85 ? 3.191 -0.258 -8.916 1.00 78.00 85 ALA A CA 1
ATOM 635 C C . ALA A 1 85 ? 2.208 0.709 -9.599 1.00 78.00 85 ALA A C 1
ATOM 637 O O . ALA A 1 85 ? 1.184 1.062 -9.018 1.00 78.00 85 ALA A O 1
ATOM 638 N N . VAL A 1 86 ? 2.479 1.104 -10.849 1.00 82.38 86 VAL A N 1
ATOM 639 C CA . VAL A 1 86 ? 1.565 1.953 -11.630 1.00 82.38 86 VAL A CA 1
ATOM 640 C C . VAL A 1 86 ? 0.271 1.210 -11.944 1.00 82.38 86 VAL A C 1
ATOM 642 O O . VAL A 1 86 ? -0.803 1.765 -11.747 1.00 82.38 86 VAL A O 1
ATOM 645 N N . MET A 1 87 ? 0.340 -0.054 -12.360 1.00 80.12 87 MET A N 1
ATOM 646 C CA . MET A 1 87 ? -0.861 -0.841 -12.639 1.00 80.12 87 MET A CA 1
ATOM 647 C C . MET A 1 87 ? -1.693 -1.100 -11.379 1.00 80.12 87 MET A C 1
ATOM 649 O O . MET A 1 87 ? -2.912 -0.997 -11.465 1.00 80.12 87 MET A O 1
ATOM 653 N N . ARG A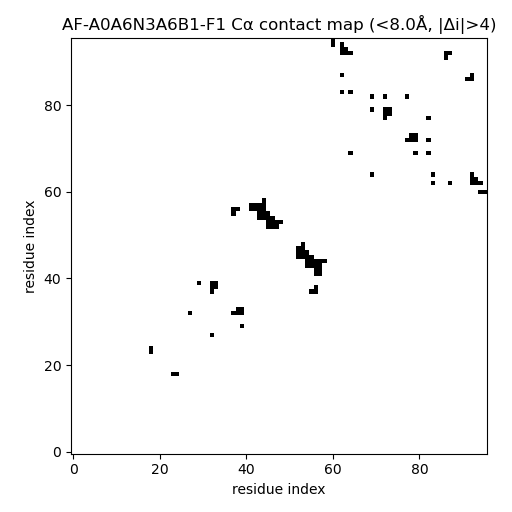 1 88 ? -1.071 -1.313 -10.204 1.00 74.25 88 ARG A N 1
ATOM 654 C CA . ARG A 1 88 ? -1.760 -1.323 -8.894 1.00 74.25 88 ARG A CA 1
ATOM 655 C C . ARG A 1 88 ? -2.497 -0.021 -8.652 1.00 74.25 88 ARG A C 1
ATOM 657 O O . ARG A 1 88 ? -3.700 -0.028 -8.422 1.00 74.25 88 ARG A O 1
ATOM 664 N N . LYS A 1 89 ? -1.759 1.086 -8.732 1.00 74.31 89 LYS A N 1
ATOM 665 C CA . LYS A 1 89 ? -2.257 2.427 -8.432 1.00 74.31 89 LYS A CA 1
ATOM 666 C C . LYS A 1 89 ? -3.416 2.842 -9.338 1.00 74.31 89 LYS A C 1
ATOM 668 O O . LYS A 1 89 ? -4.334 3.507 -8.876 1.00 74.31 89 LYS A O 1
ATOM 673 N N . GLU A 1 90 ? -3.359 2.463 -10.609 1.00 77.81 90 GLU A N 1
ATOM 674 C CA . GLU A 1 90 ? -4.355 2.834 -11.616 1.00 77.81 90 GLU A CA 1
ATOM 675 C C . GLU A 1 90 ? -5.439 1.752 -11.814 1.00 77.81 90 GLU A C 1
ATOM 677 O O . GLU A 1 90 ? -6.342 1.939 -12.623 1.00 77.81 90 GLU A O 1
ATOM 682 N N . GLY A 1 91 ? -5.373 0.616 -11.102 1.00 69.44 91 GLY A N 1
ATOM 683 C CA . GLY A 1 91 ? -6.344 -0.480 -11.233 1.00 69.44 91 GLY A CA 1
ATOM 684 C C . GLY A 1 91 ? -6.310 -1.203 -12.588 1.00 69.44 91 GLY A C 1
ATOM 685 O O . GLY A 1 91 ? -7.298 -1.816 -12.984 1.00 69.44 91 GLY A O 1
ATOM 686 N N . LEU A 1 92 ? -5.195 -1.122 -13.319 1.00 70.75 92 LEU A N 1
ATOM 687 C CA . LEU A 1 92 ? -5.041 -1.629 -14.689 1.00 70.75 92 LEU A CA 1
ATOM 688 C C . LEU A 1 92 ? -4.556 -3.085 -14.712 1.00 70.75 92 LEU A C 1
ATOM 690 O O . LEU A 1 92 ? -3.523 -3.391 -15.305 1.00 70.75 92 LEU A O 1
ATOM 694 N N . TYR A 1 93 ? -5.263 -3.982 -14.032 1.00 68.50 93 TYR A N 1
ATOM 695 C CA . TYR A 1 93 ? -4.917 -5.401 -13.989 1.00 68.50 93 TYR A CA 1
ATOM 696 C C . TYR A 1 93 ? -6.159 -6.287 -13.973 1.00 68.50 93 TYR A C 1
ATOM 698 O O . TYR A 1 93 ? -7.187 -5.938 -13.392 1.00 68.50 93 TYR A O 1
ATOM 706 N N . GLU A 1 94 ? -6.061 -7.450 -14.614 1.00 58.50 94 GLU A N 1
ATOM 707 C CA . GLU A 1 94 ? -7.070 -8.496 -14.475 1.00 58.50 94 GLU A CA 1
ATOM 708 C C . GLU A 1 94 ? -6.927 -9.141 -13.092 1.00 58.50 94 GLU A C 1
ATOM 710 O O . GLU A 1 94 ? -5.839 -9.570 -12.702 1.00 58.50 94 GLU A O 1
ATOM 715 N N . ARG A 1 95 ? -8.032 -9.189 -12.338 1.00 54.19 95 ARG A N 1
ATOM 716 C CA . ARG A 1 95 ? -8.142 -10.037 -11.147 1.00 54.19 95 ARG A CA 1
ATOM 717 C C . ARG A 1 95 ? -8.418 -11.464 -11.605 1.00 54.19 95 ARG A C 1
ATOM 719 O O . ARG A 1 95 ? -9.271 -11.662 -12.469 1.00 54.19 95 ARG A O 1
ATOM 726 N N . ARG A 1 96 ? -7.701 -12.431 -11.038 1.00 51.59 96 ARG A N 1
ATOM 727 C CA . ARG A 1 96 ? -8.011 -13.850 -11.205 1.00 51.59 96 ARG A CA 1
ATOM 728 C C . ARG A 1 96 ? -8.748 -14.372 -9.987 1.00 51.59 96 ARG A C 1
ATOM 730 O O . ARG A 1 96 ? -8.392 -13.918 -8.880 1.00 51.59 96 ARG A O 1
#

Sequence (96 aa):
MNGKMDKNELREMQTTDGLLEGESPLSIPESLLKEAGIDIEADLDVVCKNGSITITEANDAEILIPKAILNLCAEFSISPEKVKAVMRKEGLYERR

pLDDT: mean 74.85, std 15.77, range [39.12, 93.56]

Solvent-accessible surface area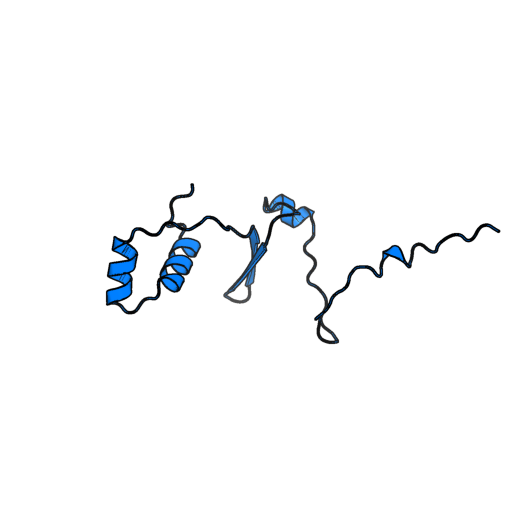 (backbone atoms only — not comparable to full-atom values): 6519 Å² total; per-residue (Å²): 135,88,81,77,81,64,83,68,69,76,66,73,75,72,77,72,86,80,69,58,96,86,64,75,85,88,79,80,58,67,68,58,34,54,76,71,68,33,62,93,87,55,56,72,39,78,47,81,53,95,97,40,78,47,78,44,63,47,75,78,71,75,73,64,71,57,66,69,58,50,52,57,36,45,78,73,72,43,52,65,66,59,52,50,52,49,30,61,75,71,63,68,56,68,83,130